Protein AF-A0A510XAN0-F1 (afdb_monomer_lite)

Radius of gyration: 20.7 Å; chains: 1; bounding box: 38×19×59 Å

Secondary structure (DSSP, 8-state):
--HHHHHHHHHHHHHHHHHHHHHS-GGG-SHHHHHHIIIIIHHHHHHHHHHHHHHHHHHHHHHHHHHHHHHT-

Sequence (73 aa):
MDTETVLGLAFTLPLLGLLVMIGMPKEWQNVQGWLIVSYLGIPGLLVVIALLVNVPVLLFGLLFLLGLAAAGK

Structure (mmCIF, N/CA/C/O backbone):
data_AF-A0A510XAN0-F1
#
_entry.id   AF-A0A510XAN0-F1
#
loop_
_atom_site.group_PDB
_atom_site.id
_atom_site.type_symbol
_atom_site.label_atom_id
_atom_site.label_alt_id
_atom_site.label_comp_id
_atom_site.label_asym_id
_atom_site.label_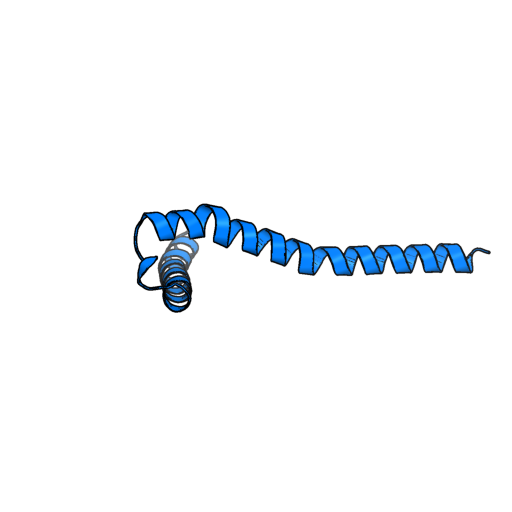entity_id
_atom_site.label_seq_id
_atom_site.pdbx_PDB_ins_code
_atom_site.Cartn_x
_atom_site.Cartn_y
_atom_site.Cartn_z
_atom_site.occupancy
_atom_site.B_iso_or_equiv
_atom_site.auth_seq_id
_atom_site.auth_comp_id
_atom_site.auth_asym_id
_atom_site.auth_atom_id
_atom_site.pdbx_PDB_model_num
ATOM 1 N N . MET A 1 1 ? 18.653 0.390 15.647 1.00 69.31 1 MET A N 1
ATOM 2 C CA . MET A 1 1 ? 17.857 1.486 15.069 1.00 69.31 1 MET A CA 1
ATOM 3 C C . MET A 1 1 ? 18.395 2.769 15.662 1.00 69.31 1 MET A C 1
ATOM 5 O O . MET A 1 1 ? 18.527 2.838 16.878 1.00 69.31 1 MET A O 1
ATOM 9 N N . ASP A 1 2 ? 18.833 3.686 14.820 1.00 90.12 2 ASP A N 1
ATOM 10 C CA . ASP A 1 2 ? 19.373 4.993 15.194 1.00 90.12 2 ASP A CA 1
ATOM 11 C C . ASP A 1 2 ? 18.266 5.917 15.732 1.00 90.12 2 ASP A C 1
ATOM 13 O O . ASP A 1 2 ? 17.084 5.754 15.418 1.00 90.12 2 ASP A O 1
ATOM 17 N N . THR A 1 3 ? 18.647 6.870 16.582 1.00 89.56 3 THR A N 1
ATOM 18 C CA . THR A 1 3 ? 17.714 7.780 17.264 1.00 89.56 3 THR A CA 1
ATOM 19 C C . THR A 1 3 ? 16.897 8.617 16.278 1.00 89.56 3 THR A C 1
ATOM 21 O O . THR A 1 3 ? 15.732 8.902 16.547 1.00 89.56 3 THR A O 1
ATOM 24 N N . GLU A 1 4 ? 17.469 8.968 15.125 1.00 87.75 4 GLU A N 1
ATOM 25 C CA . GLU A 1 4 ? 16.775 9.723 14.078 1.00 87.75 4 GLU A CA 1
ATOM 26 C C . GLU A 1 4 ? 15.638 8.898 13.468 1.00 87.75 4 GLU A C 1
ATOM 28 O O . GLU A 1 4 ? 14.506 9.379 13.402 1.00 87.75 4 GLU A O 1
ATOM 33 N N . THR A 1 5 ? 15.884 7.626 13.138 1.00 85.19 5 THR A N 1
ATOM 34 C CA . THR A 1 5 ? 14.831 6.698 12.691 1.00 85.19 5 THR A CA 1
ATOM 35 C C . THR A 1 5 ? 13.738 6.499 13.747 1.00 85.19 5 THR A C 1
ATOM 37 O O . THR A 1 5 ? 12.553 6.491 13.411 1.00 85.19 5 THR A O 1
ATOM 40 N N . VAL A 1 6 ? 14.095 6.372 15.032 1.00 88.00 6 VAL A N 1
ATOM 41 C CA . VAL A 1 6 ? 13.112 6.226 16.128 1.00 88.00 6 VAL A CA 1
ATOM 42 C C . VAL A 1 6 ? 12.206 7.452 16.223 1.00 88.00 6 VAL A C 1
ATOM 44 O O . VAL A 1 6 ? 10.984 7.310 16.267 1.00 88.00 6 VAL A O 1
ATOM 47 N N . LEU A 1 7 ? 12.794 8.649 16.237 1.00 88.56 7 LEU A N 1
ATOM 48 C CA . LEU A 1 7 ? 12.041 9.898 16.311 1.00 88.56 7 LEU A CA 1
ATOM 49 C C . LEU A 1 7 ? 11.194 10.099 15.051 1.00 88.56 7 LEU A C 1
ATOM 51 O O . LEU A 1 7 ? 10.010 10.414 15.155 1.00 88.56 7 LEU A O 1
ATOM 55 N N . GLY A 1 8 ? 11.756 9.830 13.871 1.00 86.94 8 GLY A N 1
ATOM 56 C CA . GLY A 1 8 ? 11.041 9.890 12.599 1.00 86.94 8 GLY A CA 1
ATOM 57 C C . GLY A 1 8 ? 9.794 9.005 12.593 1.00 86.94 8 GLY A C 1
ATOM 58 O O . GLY A 1 8 ? 8.703 9.481 12.271 1.00 86.94 8 GLY A O 1
ATOM 59 N N . LEU A 1 9 ? 9.915 7.747 13.024 1.00 84.50 9 LEU A N 1
ATOM 60 C CA . LEU A 1 9 ? 8.783 6.822 13.137 1.00 84.50 9 LEU A CA 1
ATOM 61 C C . LEU A 1 9 ? 7.768 7.262 14.199 1.00 84.50 9 LEU A C 1
ATOM 63 O O . LEU A 1 9 ? 6.565 7.171 13.958 1.00 84.50 9 LEU A O 1
ATOM 67 N N . ALA A 1 10 ? 8.227 7.783 15.339 1.00 86.06 10 ALA A N 1
ATOM 68 C CA . ALA A 1 10 ? 7.353 8.242 16.419 1.00 86.06 10 ALA A CA 1
ATOM 69 C C . ALA A 1 10 ? 6.436 9.405 16.001 1.00 86.06 10 ALA A C 1
ATOM 71 O O . ALA A 1 10 ? 5.311 9.487 16.488 1.00 86.06 10 ALA A O 1
ATOM 72 N N . PHE A 1 11 ? 6.878 10.275 15.086 1.00 86.50 11 PHE A N 1
ATOM 73 C CA . PHE A 1 11 ? 6.046 11.361 14.551 1.00 86.50 11 PHE A CA 1
ATOM 74 C C . PHE A 1 11 ? 5.235 10.952 13.315 1.00 86.50 11 PHE A C 1
ATOM 76 O O . PHE A 1 11 ? 4.087 11.374 13.163 1.00 86.50 11 PHE A O 1
ATOM 83 N N . THR A 1 12 ? 5.797 10.126 12.429 1.00 82.88 12 THR A N 1
ATOM 84 C CA . THR A 1 12 ? 5.135 9.753 11.165 1.00 82.88 12 THR A CA 1
ATOM 85 C C . THR A 1 12 ? 4.042 8.703 11.343 1.00 82.88 12 THR A C 1
ATOM 87 O O . THR A 1 12 ? 2.993 8.822 10.711 1.00 82.88 12 THR A O 1
ATOM 90 N N . LEU A 1 13 ? 4.224 7.712 12.222 1.00 83.56 13 LEU A N 1
ATOM 91 C CA . LEU A 1 13 ? 3.220 6.664 12.446 1.00 83.56 13 LEU A CA 1
ATOM 92 C C . LEU A 1 13 ? 1.875 7.217 12.954 1.00 83.56 13 LEU A C 1
ATOM 94 O O . LEU A 1 13 ? 0.848 6.835 12.390 1.00 83.56 13 LEU A O 1
ATOM 98 N N . PRO A 1 14 ? 1.825 8.137 13.939 1.00 85.81 14 PRO A N 1
ATOM 99 C CA . PRO A 1 14 ? 0.566 8.749 14.360 1.00 85.81 14 PRO A CA 1
ATOM 100 C C . PRO A 1 14 ? -0.111 9.562 13.256 1.00 85.81 14 PRO A C 1
ATOM 102 O O . PRO A 1 14 ? -1.328 9.492 13.115 1.00 85.81 14 PRO A O 1
ATOM 105 N N . LEU A 1 15 ? 0.657 10.300 12.445 1.00 85.75 15 LEU A N 1
ATOM 106 C CA . LEU A 1 15 ? 0.116 11.060 11.313 1.00 85.75 15 LEU A CA 1
ATOM 107 C C . LEU A 1 15 ? -0.515 10.139 10.265 1.00 85.75 15 LEU A C 1
ATOM 109 O O . LEU A 1 15 ? -1.631 10.394 9.816 1.00 85.75 15 LEU A O 1
ATOM 113 N N . LEU A 1 16 ? 0.161 9.044 9.915 1.00 82.19 16 LEU A N 1
ATOM 114 C CA . LEU A 1 16 ? -0.383 8.035 9.006 1.00 82.19 16 LEU A CA 1
ATOM 115 C C . L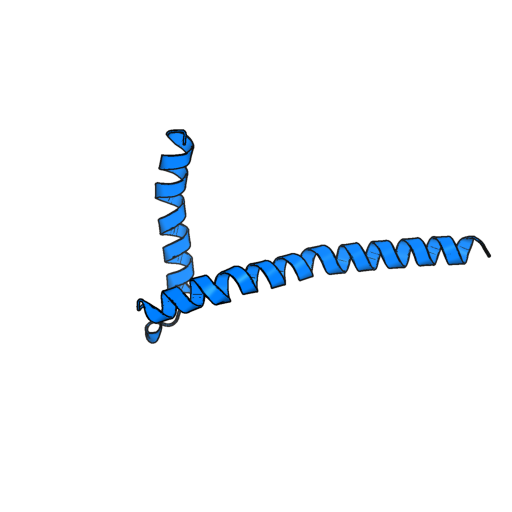EU A 1 16 ? -1.630 7.365 9.600 1.00 82.19 16 LEU A C 1
ATOM 117 O O . LEU A 1 16 ? -2.623 7.195 8.895 1.00 82.19 16 LEU A O 1
ATOM 121 N N . GLY A 1 17 ? -1.622 7.060 10.900 1.00 80.12 17 GLY A N 1
ATOM 122 C CA . GLY A 1 17 ? -2.792 6.545 11.614 1.00 80.12 17 GLY A CA 1
ATOM 123 C C . GLY A 1 17 ? -3.982 7.509 11.577 1.00 80.12 17 GLY A C 1
ATOM 124 O O . GLY A 1 17 ? -5.099 7.089 11.280 1.00 80.12 17 GLY A O 1
ATOM 125 N N . LEU A 1 18 ? -3.750 8.807 11.793 1.00 83.25 18 LEU A N 1
ATOM 126 C CA . LEU A 1 18 ? -4.785 9.843 11.705 1.00 83.25 18 LEU A CA 1
ATOM 127 C C . LEU A 1 18 ? -5.336 9.989 10.283 1.00 83.25 18 LEU A C 1
ATOM 129 O O . LEU A 1 18 ? -6.546 10.112 10.111 1.00 83.25 18 LEU A O 1
ATOM 133 N N . LEU A 1 19 ? -4.479 9.937 9.262 1.00 82.00 19 LEU A N 1
ATOM 134 C CA . LEU A 1 19 ? -4.914 9.976 7.863 1.00 82.00 19 LEU A CA 1
ATOM 135 C C . LEU A 1 19 ? -5.819 8.789 7.520 1.00 82.00 19 LEU A C 1
ATOM 137 O O . LEU A 1 19 ? -6.856 8.973 6.881 1.00 82.00 19 LEU A O 1
ATOM 141 N N . VAL A 1 20 ? -5.474 7.590 7.998 1.00 80.56 20 VAL A N 1
ATOM 142 C CA . VAL A 1 20 ? -6.337 6.408 7.863 1.00 80.56 20 VAL A CA 1
ATOM 143 C C . VAL A 1 20 ? -7.666 6.628 8.591 1.00 8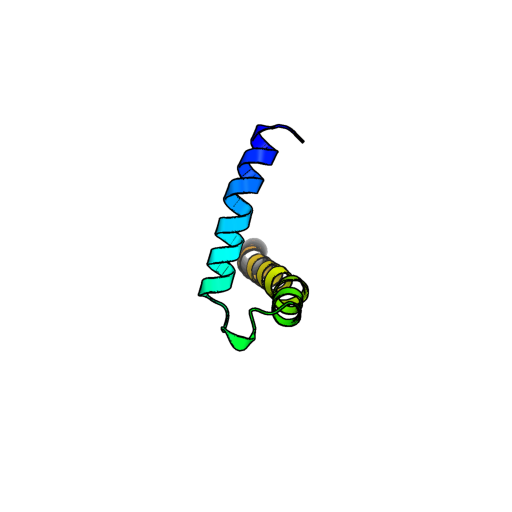0.56 20 VAL A C 1
ATOM 145 O O . VAL A 1 20 ? -8.719 6.368 8.014 1.00 80.56 20 VAL A O 1
ATOM 148 N N . MET A 1 21 ? -7.646 7.174 9.811 1.00 80.69 21 MET A N 1
ATOM 149 C CA . MET A 1 21 ? -8.864 7.460 10.582 1.00 80.69 21 MET A CA 1
ATOM 150 C C . MET A 1 21 ? -9.799 8.468 9.904 1.00 80.69 21 MET A C 1
ATOM 152 O O . MET A 1 21 ? -11.013 8.318 10.019 1.00 80.69 21 MET A O 1
ATOM 156 N N . ILE A 1 22 ? -9.268 9.470 9.194 1.00 84.88 22 ILE A N 1
ATOM 157 C CA . ILE A 1 22 ? -10.075 10.456 8.451 1.00 84.88 22 ILE A CA 1
ATOM 158 C C . ILE A 1 22 ? -10.857 9.786 7.314 1.00 84.88 22 ILE A C 1
ATOM 160 O O . ILE A 1 22 ? -12.016 10.126 7.082 1.00 84.88 22 ILE A O 1
ATOM 164 N N . GLY A 1 23 ? -10.236 8.840 6.606 1.00 80.75 23 GLY A N 1
ATOM 165 C CA . GLY A 1 23 ? -10.870 8.132 5.490 1.00 80.75 23 GLY A CA 1
ATOM 166 C C . GLY A 1 23 ? -11.781 6.974 5.909 1.00 80.75 23 GLY A C 1
ATOM 167 O O . GLY A 1 23 ? -12.509 6.438 5.076 1.00 80.75 23 GLY A O 1
ATOM 168 N N . MET A 1 24 ? -11.734 6.566 7.176 1.00 83.69 24 MET A N 1
ATOM 169 C CA . MET A 1 24 ? -12.353 5.335 7.655 1.00 83.69 24 MET A CA 1
ATOM 170 C C . MET A 1 24 ? -13.689 5.603 8.367 1.00 83.69 24 MET A C 1
ATOM 172 O O . MET A 1 24 ? -13.739 6.453 9.263 1.00 83.69 24 MET A O 1
ATOM 176 N N . PRO A 1 25 ? -14.766 4.861 8.031 1.00 85.69 25 PRO A N 1
ATOM 177 C CA . PRO A 1 25 ? -16.062 4.999 8.693 1.00 85.69 25 PRO A CA 1
ATOM 178 C C . PRO A 1 25 ? -15.936 4.822 10.207 1.00 85.69 25 PRO A C 1
ATOM 180 O O . PRO A 1 25 ? -15.175 3.970 10.676 1.00 85.69 25 PRO A O 1
ATOM 183 N N . LYS A 1 26 ? -16.693 5.604 10.986 1.00 86.62 26 LYS A N 1
ATOM 184 C CA . LYS A 1 26 ? -16.623 5.572 12.459 1.00 86.62 26 LYS A CA 1
ATOM 185 C C . LYS A 1 26 ? -16.929 4.184 13.015 1.00 86.62 26 LYS A C 1
ATOM 187 O O . LYS A 1 26 ? -16.336 3.775 14.007 1.00 86.62 26 LYS A O 1
ATOM 192 N N . GLU A 1 27 ? -17.804 3.442 12.347 1.00 88.19 27 GLU A N 1
ATOM 193 C CA . GLU A 1 27 ? -18.208 2.087 12.721 1.00 88.19 27 GLU A CA 1
ATOM 194 C C . GLU A 1 27 ? -17.043 1.099 12.619 1.00 88.19 27 GLU A C 1
ATOM 196 O O . GLU A 1 27 ? -17.038 0.071 13.294 1.00 88.19 27 GLU A O 1
ATOM 201 N N . TRP A 1 28 ? -16.048 1.403 11.782 1.00 85.44 28 TRP A N 1
ATOM 202 C CA . TRP A 1 28 ? -14.886 0.552 11.566 1.00 85.44 28 TRP A CA 1
ATOM 203 C C . TRP A 1 28 ? -13.730 0.912 12.497 1.00 85.44 28 TRP A C 1
ATOM 205 O O . TRP A 1 28 ? -12.801 0.119 12.602 1.00 85.44 28 TRP A O 1
ATOM 215 N N . GLN A 1 29 ? -13.772 2.040 13.222 1.00 88.06 29 GLN A N 1
ATOM 216 C CA . GLN A 1 29 ? -12.709 2.509 14.135 1.00 88.06 29 GLN A CA 1
ATOM 217 C C . GLN A 1 29 ? -12.616 1.693 15.441 1.00 88.06 29 GLN A C 1
ATOM 219 O O . GLN A 1 29 ? -12.442 2.220 16.536 1.00 88.06 29 GLN A O 1
ATOM 224 N N . ASN A 1 30 ? -12.720 0.377 15.322 1.00 90.50 30 ASN A N 1
ATOM 225 C CA . ASN A 1 30 ? -12.542 -0.614 16.365 1.00 90.50 30 ASN A CA 1
ATOM 226 C C . ASN A 1 30 ? -11.423 -1.584 15.951 1.00 90.50 30 ASN A C 1
ATOM 228 O O . ASN A 1 30 ? -10.927 -1.551 14.824 1.00 90.50 30 ASN A O 1
ATOM 232 N N . VAL A 1 31 ? -11.022 -2.470 16.862 1.00 89.69 31 VAL A N 1
ATOM 233 C CA . VAL A 1 31 ? -9.905 -3.403 16.631 1.00 89.69 31 VAL A CA 1
ATOM 234 C C . VAL A 1 31 ? -10.106 -4.257 15.371 1.00 89.69 31 VAL A C 1
ATOM 236 O O . VAL A 1 31 ? -9.156 -4.468 14.624 1.00 89.69 31 VAL A O 1
ATOM 239 N N . GLN A 1 32 ? -11.330 -4.716 15.093 1.00 89.94 32 GLN A N 1
ATOM 240 C CA . GLN A 1 32 ? -11.610 -5.554 13.922 1.00 89.94 32 GLN A CA 1
ATOM 241 C C . GLN A 1 32 ? -11.443 -4.780 12.613 1.00 89.94 32 GLN A C 1
ATOM 243 O O . GLN A 1 32 ? -10.813 -5.285 11.686 1.00 89.94 32 GLN A O 1
ATOM 248 N N . GLY A 1 33 ? -11.952 -3.549 12.537 1.00 87.25 33 GLY A N 1
ATOM 249 C CA . GLY A 1 33 ? -11.778 -2.726 11.340 1.00 87.25 33 GLY A CA 1
ATOM 250 C C . GLY A 1 33 ? -10.315 -2.360 11.096 1.00 87.25 33 GLY A C 1
ATOM 251 O O . GLY A 1 33 ? -9.853 -2.442 9.960 1.00 87.25 33 GLY A O 1
ATOM 252 N N . TRP A 1 34 ? -9.549 -2.080 12.154 1.00 87.25 34 TRP A N 1
ATOM 253 C CA . TRP A 1 34 ? -8.099 -1.888 12.039 1.00 87.25 34 TRP A CA 1
ATOM 254 C C . TRP A 1 34 ? -7.382 -3.122 11.492 1.00 87.25 34 TRP A C 1
ATOM 256 O O . TRP A 1 34 ? -6.548 -2.991 10.600 1.00 87.25 34 TRP A O 1
ATOM 266 N N . LEU A 1 35 ? -7.744 -4.322 11.955 1.00 88.19 35 LEU A N 1
ATOM 267 C CA . LEU A 1 35 ? -7.184 -5.566 11.423 1.00 88.19 35 LEU A CA 1
ATOM 268 C C . LEU A 1 35 ? -7.508 -5.737 9.934 1.00 88.19 35 LEU A C 1
ATOM 270 O O . LEU A 1 35 ? -6.619 -6.074 9.157 1.00 88.19 35 LEU A O 1
ATOM 274 N N . ILE A 1 36 ? -8.741 -5.453 9.510 1.00 87.31 36 ILE A N 1
ATOM 275 C CA . ILE A 1 36 ? -9.129 -5.521 8.091 1.00 87.31 36 ILE A CA 1
ATOM 276 C C . ILE A 1 36 ? -8.290 -4.550 7.253 1.00 87.31 36 ILE A C 1
ATOM 278 O O . ILE A 1 36 ? -7.763 -4.930 6.204 1.00 87.31 36 ILE A O 1
ATOM 282 N N . VAL A 1 37 ? -8.110 -3.314 7.721 1.00 85.31 37 VAL A N 1
ATOM 283 C CA . VAL A 1 37 ? -7.280 -2.322 7.027 1.00 85.31 37 VAL A CA 1
ATOM 284 C C . VAL A 1 37 ? -5.826 -2.787 6.944 1.00 85.31 37 VAL A C 1
ATOM 286 O O . VAL A 1 37 ? -5.226 -2.700 5.875 1.00 85.31 37 VAL A O 1
ATOM 289 N N . SER A 1 38 ? -5.262 -3.336 8.019 1.00 83.62 38 SER A N 1
ATOM 290 C CA . SER A 1 38 ? -3.874 -3.807 8.028 1.00 83.62 38 SER A CA 1
ATOM 291 C C . SER A 1 38 ? -3.637 -5.059 7.178 1.00 83.62 38 SER A C 1
ATOM 293 O O . SER A 1 38 ? -2.587 -5.156 6.550 1.00 83.62 38 SER A O 1
ATOM 295 N N . TYR A 1 39 ? -4.582 -6.003 7.134 1.00 85.44 39 TYR A N 1
ATOM 296 C CA . TYR A 1 39 ? -4.415 -7.272 6.410 1.00 85.44 39 TYR A CA 1
ATOM 297 C C . TYR A 1 39 ? -4.858 -7.220 4.947 1.00 85.44 39 TYR A C 1
ATOM 299 O O . TYR A 1 39 ? -4.305 -7.943 4.121 1.00 85.44 39 TYR A O 1
ATOM 307 N N . LEU A 1 40 ? -5.852 -6.395 4.615 1.00 86.06 40 LEU A N 1
ATOM 308 C CA . LEU A 1 40 ? -6.424 -6.334 3.266 1.00 86.06 40 LEU A CA 1
ATOM 309 C C . LEU A 1 40 ? -6.275 -4.950 2.641 1.00 86.06 40 LEU A C 1
ATOM 311 O O . LEU A 1 40 ? -5.885 -4.853 1.481 1.00 86.06 40 LEU A O 1
ATOM 315 N N . GLY A 1 41 ? -6.541 -3.887 3.402 1.00 84.56 41 GLY A N 1
ATOM 316 C CA . GLY A 1 41 ? -6.494 -2.513 2.895 1.00 84.56 41 GLY A CA 1
AT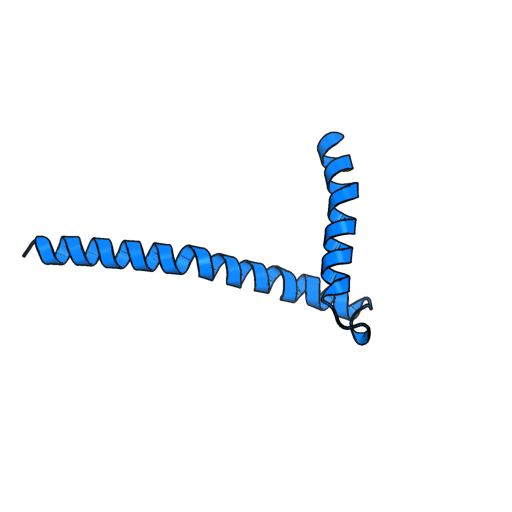OM 317 C C . GLY A 1 41 ? -5.095 -2.097 2.441 1.00 84.56 41 GLY A C 1
ATOM 318 O O . GLY A 1 41 ? -4.892 -1.789 1.269 1.00 84.56 41 GLY A O 1
ATOM 319 N N . ILE A 1 42 ? -4.119 -2.125 3.354 1.00 85.44 42 ILE A N 1
ATOM 320 C CA . ILE A 1 42 ? -2.735 -1.720 3.071 1.00 85.44 42 ILE A CA 1
ATOM 321 C C . ILE A 1 42 ? -2.091 -2.660 2.038 1.00 85.44 42 ILE A C 1
ATOM 323 O O . ILE A 1 42 ? -1.603 -2.155 1.026 1.00 85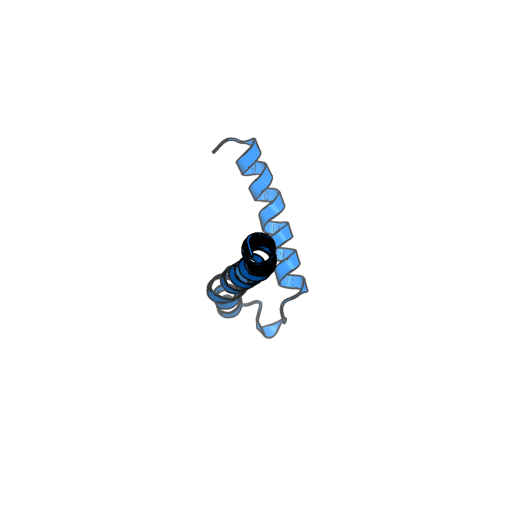.44 42 ILE A O 1
ATOM 327 N N . PRO A 1 43 ? -2.118 -4.000 2.194 1.00 84.88 43 PRO A N 1
ATOM 328 C CA . PRO A 1 43 ? -1.526 -4.891 1.199 1.00 84.88 43 PRO A CA 1
ATOM 329 C C . PRO A 1 43 ? -2.212 -4.785 -0.166 1.00 84.88 43 PRO A C 1
ATOM 331 O O . PRO A 1 43 ? -1.530 -4.728 -1.187 1.00 84.88 43 PRO A O 1
ATOM 334 N N . GLY A 1 44 ? -3.544 -4.687 -0.202 1.00 85.69 44 GLY A N 1
ATOM 335 C CA . GLY A 1 44 ? -4.301 -4.502 -1.439 1.00 85.69 44 GLY A CA 1
ATOM 336 C C . GLY A 1 44 ? -3.955 -3.192 -2.148 1.00 85.69 44 GLY A C 1
ATOM 337 O O . GLY A 1 44 ? -3.723 -3.196 -3.356 1.00 85.69 44 GLY A O 1
ATOM 338 N N . LEU A 1 45 ? -3.832 -2.086 -1.407 1.00 84.00 45 LEU A N 1
ATOM 339 C CA . LEU A 1 45 ? -3.390 -0.802 -1.955 1.00 84.00 45 LEU A CA 1
ATOM 340 C C . LEU A 1 45 ? -1.984 -0.903 -2.560 1.00 84.00 45 LEU A C 1
ATOM 342 O O . LEU A 1 45 ? -1.757 -0.408 -3.663 1.00 84.00 45 LEU A O 1
ATOM 346 N N . LEU A 1 46 ? -1.055 -1.573 -1.874 1.00 83.94 46 LEU A N 1
ATOM 347 C CA . LEU A 1 46 ? 0.302 -1.786 -2.383 1.00 83.94 46 LEU A CA 1
ATOM 348 C C . LEU A 1 46 ? 0.303 -2.602 -3.681 1.00 83.94 46 LEU A C 1
ATOM 350 O O . LEU A 1 46 ? 1.041 -2.262 -4.604 1.00 83.94 46 LEU A O 1
ATOM 354 N N . VAL A 1 47 ? -0.553 -3.624 -3.794 1.00 84.62 47 VAL A N 1
ATOM 355 C CA . VAL A 1 47 ? -0.728 -4.388 -5.040 1.00 84.62 47 VAL A CA 1
ATOM 356 C C . VAL A 1 47 ? -1.265 -3.496 -6.159 1.00 84.62 47 VAL A C 1
ATOM 358 O O . VAL A 1 47 ? -0.726 -3.521 -7.264 1.00 84.62 47 VAL A O 1
ATOM 361 N N . VAL A 1 48 ? -2.281 -2.673 -5.890 1.00 87.94 48 VAL A N 1
ATOM 362 C CA . VAL A 1 48 ? -2.838 -1.746 -6.890 1.00 87.94 48 VAL A CA 1
ATOM 363 C C . VAL A 1 48 ? -1.778 -0.754 -7.370 1.00 87.94 48 VAL A C 1
ATOM 365 O O . VAL A 1 48 ? -1.626 -0.570 -8.575 1.00 87.94 48 VAL A O 1
ATOM 368 N N . ILE A 1 49 ? -1.004 -0.159 -6.458 1.00 84.31 49 ILE A N 1
ATOM 369 C CA . ILE A 1 49 ? 0.097 0.751 -6.810 1.00 84.31 49 ILE A CA 1
ATOM 370 C C . ILE A 1 49 ? 1.150 0.018 -7.646 1.00 84.31 49 ILE A C 1
ATOM 372 O O . ILE A 1 49 ? 1.573 0.524 -8.686 1.00 84.31 49 ILE A O 1
ATOM 376 N N . ALA A 1 50 ? 1.546 -1.188 -7.235 1.00 82.56 50 ALA A N 1
ATOM 377 C CA . ALA A 1 50 ? 2.504 -1.991 -7.982 1.00 82.56 50 ALA A CA 1
ATOM 378 C C . ALA A 1 50 ? 2.006 -2.280 -9.405 1.00 82.56 50 ALA A C 1
ATOM 380 O O . ALA A 1 50 ? 2.782 -2.163 -10.352 1.00 82.56 50 ALA A O 1
ATOM 381 N N . LEU A 1 51 ? 0.723 -2.595 -9.585 1.00 88.56 51 LEU A N 1
ATOM 382 C CA . LEU A 1 51 ? 0.133 -2.794 -10.909 1.00 88.56 51 LEU A CA 1
ATOM 383 C C . LEU A 1 51 ? 0.105 -1.494 -11.720 1.00 88.56 51 LEU A C 1
ATOM 385 O O . LEU A 1 51 ? 0.530 -1.497 -12.873 1.00 88.56 51 LEU A O 1
ATOM 389 N N . LEU A 1 52 ? -0.322 -0.377 -11.126 1.00 88.00 52 LEU A N 1
ATOM 390 C CA . LEU A 1 52 ? -0.377 0.924 -11.801 1.00 88.00 52 LEU A CA 1
ATOM 391 C C . LEU A 1 52 ? 0.991 1.402 -12.294 1.00 88.00 52 LEU A C 1
ATOM 393 O O . LEU A 1 52 ? 1.056 2.071 -13.318 1.00 88.00 52 LEU A O 1
ATOM 397 N N . VAL A 1 53 ? 2.074 1.063 -11.595 1.00 85.94 53 VAL A N 1
ATOM 398 C CA . VAL A 1 53 ? 3.435 1.436 -12.005 1.00 85.94 53 VAL A CA 1
ATOM 399 C C . VAL A 1 53 ? 4.015 0.430 -12.998 1.00 85.94 53 VAL A C 1
ATOM 401 O O . VAL A 1 53 ? 4.554 0.821 -14.032 1.00 85.94 53 VAL A O 1
ATOM 404 N N . ASN A 1 54 ? 3.909 -0.870 -12.716 1.00 80.31 54 ASN A N 1
ATOM 405 C CA . ASN A 1 54 ? 4.593 -1.885 -13.516 1.00 80.31 54 ASN A CA 1
ATOM 406 C C . ASN A 1 54 ? 3.866 -2.197 -14.829 1.00 80.31 54 ASN A C 1
ATOM 408 O O . ASN A 1 54 ? 4.526 -2.442 -15.836 1.00 80.31 54 ASN A O 1
ATOM 412 N N . VAL A 1 55 ? 2.530 -2.163 -14.868 1.00 86.62 55 VAL A N 1
ATOM 413 C CA . VAL A 1 55 ? 1.773 -2.497 -16.087 1.00 86.62 55 VAL A CA 1
ATOM 414 C C . VAL A 1 55 ? 2.071 -1.522 -17.235 1.00 86.62 55 VAL A C 1
ATOM 416 O O . VAL A 1 55 ? 2.377 -2.004 -18.326 1.00 86.62 55 VAL A O 1
ATOM 419 N N . PRO A 1 56 ? 2.079 -0.186 -17.048 1.00 84.12 56 PRO A N 1
ATOM 420 C CA . PRO A 1 56 ? 2.461 0.741 -18.115 1.00 84.12 56 PRO A CA 1
ATOM 421 C C . PRO A 1 56 ? 3.895 0.540 -18.610 1.00 84.12 56 PRO A C 1
ATOM 423 O O . PRO A 1 56 ? 4.139 0.599 -19.813 1.00 84.12 56 PRO A O 1
ATOM 426 N N . VAL A 1 57 ? 4.836 0.257 -17.703 1.00 86.56 57 VAL A N 1
ATOM 427 C CA . VAL A 1 57 ? 6.241 -0.002 -18.057 1.00 86.56 57 VAL A CA 1
ATOM 428 C C . VAL A 1 57 ? 6.362 -1.271 -18.902 1.00 86.56 57 VAL A C 1
ATOM 430 O O . VAL A 1 57 ? 7.038 -1.267 -19.931 1.00 86.56 57 VAL A O 1
ATOM 433 N N . LEU A 1 58 ? 5.664 -2.341 -18.515 1.00 84.44 58 LEU A N 1
ATOM 434 C CA . LEU A 1 58 ? 5.627 -3.591 -19.274 1.00 84.44 58 LEU A CA 1
ATOM 435 C C . LEU A 1 58 ? 4.966 -3.407 -20.647 1.00 84.44 58 LEU A C 1
ATOM 437 O O . LEU A 1 58 ? 5.484 -3.914 -21.640 1.00 84.44 58 LEU A O 1
ATOM 441 N N . LEU A 1 59 ? 3.866 -2.649 -20.726 1.00 89.81 59 LEU A N 1
ATOM 442 C CA . LEU A 1 59 ? 3.203 -2.320 -21.992 1.00 89.81 59 LEU A CA 1
ATOM 443 C C . LEU A 1 59 ? 4.114 -1.505 -22.913 1.00 89.81 59 LEU A C 1
ATOM 445 O O . LEU A 1 59 ? 4.194 -1.797 -24.104 1.00 89.81 59 LEU A O 1
ATOM 449 N N . PHE A 1 60 ? 4.839 -0.526 -22.371 1.00 91.75 60 PHE A N 1
ATOM 450 C CA . PHE A 1 60 ? 5.815 0.243 -23.137 1.00 91.75 60 PHE A CA 1
ATOM 451 C C . PHE A 1 60 ? 6.941 -0.649 -23.673 1.00 91.75 60 PHE A C 1
ATOM 453 O O . PHE A 1 60 ? 7.244 -0.604 -24.865 1.00 91.75 60 PHE A O 1
ATOM 460 N N . GLY A 1 61 ? 7.522 -1.501 -22.823 1.00 89.62 61 GLY A N 1
ATOM 461 C CA . GLY A 1 61 ? 8.556 -2.450 -23.236 1.00 89.62 61 GLY A CA 1
ATOM 462 C C . GLY A 1 61 ? 8.069 -3.404 -24.330 1.00 89.62 61 GLY A C 1
ATOM 463 O O . GLY A 1 61 ? 8.768 -3.617 -25.320 1.00 89.62 61 GLY A O 1
ATOM 464 N N . LEU A 1 62 ? 6.843 -3.920 -24.204 1.00 92.75 62 LEU A N 1
ATOM 465 C CA . LEU A 1 62 ? 6.219 -4.768 -25.219 1.00 92.75 62 LEU A CA 1
ATOM 466 C C . LEU A 1 62 ? 6.061 -4.028 -26.556 1.00 92.75 62 LEU A C 1
ATOM 468 O O . LEU A 1 62 ? 6.458 -4.552 -27.595 1.00 92.75 62 LEU A O 1
ATOM 472 N N . LEU A 1 63 ? 5.516 -2.808 -26.535 1.00 93.12 63 LEU A N 1
ATOM 473 C CA . LEU A 1 63 ? 5.340 -1.980 -27.732 1.00 93.12 63 LEU A CA 1
ATOM 474 C C . LEU A 1 63 ? 6.676 -1.649 -28.406 1.00 93.12 63 LEU A C 1
ATOM 476 O O . LEU A 1 63 ? 6.774 -1.703 -29.631 1.00 93.12 63 LEU A O 1
ATOM 480 N N . PHE A 1 64 ? 7.711 -1.359 -27.619 1.00 93.12 64 PHE A N 1
ATOM 481 C CA . PHE A 1 64 ? 9.059 -1.115 -28.124 1.00 93.12 64 PHE A CA 1
ATOM 482 C C . PHE A 1 64 ? 9.633 -2.342 -28.849 1.00 93.12 64 PHE A C 1
ATOM 484 O O . PHE A 1 64 ? 10.113 -2.224 -29.978 1.00 93.12 64 PHE A O 1
ATOM 491 N N . LEU A 1 65 ? 9.532 -3.533 -28.247 1.00 94.50 65 LEU A N 1
ATOM 492 C CA . LEU A 1 65 ? 10.000 -4.777 -28.869 1.00 94.50 65 LEU A CA 1
ATOM 493 C C . LEU A 1 65 ? 9.206 -5.125 -30.134 1.00 94.50 65 LEU A C 1
ATOM 495 O O . LEU A 1 65 ? 9.795 -5.557 -31.125 1.00 94.50 65 LEU A O 1
ATOM 499 N N . LEU A 1 66 ? 7.888 -4.900 -30.131 1.00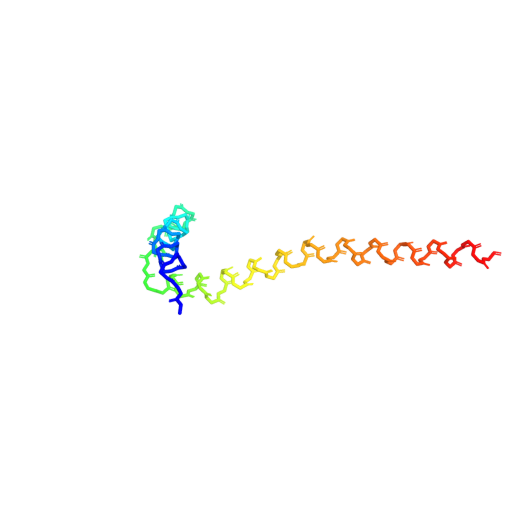 93.56 66 LEU A N 1
ATOM 500 C CA . LEU A 1 66 ? 7.048 -5.055 -31.322 1.00 93.56 66 LEU A CA 1
ATOM 501 C C . LEU A 1 66 ? 7.464 -4.088 -32.440 1.00 93.56 66 LEU A C 1
ATOM 503 O O . LEU A 1 66 ? 7.514 -4.493 -33.600 1.00 93.56 66 LEU A O 1
ATOM 507 N N . GLY A 1 67 ? 7.813 -2.845 -32.099 1.00 90.75 67 GLY A N 1
ATOM 508 C CA . GLY A 1 67 ? 8.348 -1.863 -33.043 1.00 90.75 67 GLY A CA 1
ATOM 509 C C . GLY A 1 67 ? 9.673 -2.305 -33.670 1.00 90.75 67 GLY A C 1
ATOM 510 O O . GLY A 1 67 ? 9.815 -2.258 -34.890 1.00 90.75 67 GLY A O 1
ATOM 511 N N . LEU A 1 68 ? 10.614 -2.811 -32.864 1.00 92.19 68 LEU A N 1
ATOM 512 C CA . LEU A 1 68 ? 11.872 -3.378 -33.368 1.00 92.19 68 LEU A CA 1
ATOM 513 C C . LEU A 1 68 ? 11.636 -4.585 -34.285 1.00 92.19 68 LEU A C 1
ATOM 515 O O . LEU A 1 68 ? 12.234 -4.677 -35.355 1.00 92.19 68 LEU A O 1
ATOM 519 N N . ALA A 1 69 ? 10.740 -5.494 -33.893 1.00 90.31 69 ALA A N 1
ATOM 520 C CA . ALA A 1 69 ? 10.400 -6.666 -34.695 1.00 90.31 69 ALA A CA 1
ATOM 521 C C . ALA A 1 69 ? 9.718 -6.297 -36.025 1.00 90.31 69 ALA A C 1
ATOM 523 O O . ALA A 1 69 ? 9.903 -6.995 -37.022 1.00 90.31 69 ALA A O 1
ATOM 524 N N . ALA A 1 70 ? 8.935 -5.215 -36.051 1.00 90.19 70 ALA A N 1
ATOM 525 C CA . ALA A 1 70 ? 8.301 -4.707 -37.263 1.00 90.19 70 ALA A CA 1
ATOM 526 C C . ALA A 1 70 ? 9.293 -3.999 -38.199 1.00 90.19 70 ALA A C 1
ATOM 528 O O . ALA A 1 70 ? 9.170 -4.144 -39.408 1.00 90.19 70 ALA A O 1
ATOM 529 N N . ALA A 1 71 ? 10.276 -3.273 -37.657 1.00 83.25 71 ALA A N 1
ATOM 530 C CA . ALA A 1 71 ? 11.299 -2.572 -38.438 1.00 83.25 71 ALA A CA 1
ATOM 531 C C . ALA A 1 71 ? 12.375 -3.501 -39.034 1.00 83.25 71 ALA A C 1
ATOM 533 O O . ALA A 1 71 ? 13.078 -3.110 -39.960 1.00 83.25 71 ALA A O 1
ATOM 534 N N . GLY A 1 72 ? 12.530 -4.712 -38.489 1.00 74.81 72 GLY A N 1
ATOM 535 C CA . GLY A 1 72 ? 13.453 -5.732 -39.000 1.00 74.81 72 GLY A CA 1
ATOM 536 C C . GLY A 1 72 ? 12.908 -6.587 -40.155 1.00 74.81 72 GLY A C 1
ATOM 537 O O . GLY A 1 72 ? 13.587 -7.531 -40.558 1.00 74.81 72 GLY A O 1
ATOM 538 N N . LYS A 1 73 ? 11.696 -6.303 -40.647 1.00 54.50 73 LYS A N 1
ATOM 539 C CA . LYS A 1 73 ? 11.094 -6.895 -41.853 1.00 54.50 73 LYS A CA 1
ATOM 540 C C . LYS A 1 73 ? 11.144 -5.899 -43.003 1.00 54.50 73 LYS A C 1
ATOM 542 O O . LYS A 1 73 ? 11.287 -6.374 -44.149 1.00 54.50 73 LYS A O 1
#

Organism: NCBI:txid77098

Foldseek 3Di:
DDPVVVVVCVVVVVVVVVVCVVVDDPVLPDPNSVVCCVPCVVVVVVVVVVCVPVVVVVVVVVVVVVVVVVVVD

pLDDT: mean 85.75, std 5.51, range [54.5, 94.5]